Protein AF-A0A938V5Y5-F1 (afdb_monomer)

Sequence (99 aa):
MNEEKVATLFARLTELNRELAAKELEAMSVKSQLQNLIPGNTAVAGVQHLVRPHTSVSYKEIFNTVNEKFVPKTKADAVAKIVAKNTKVTESHTIKAAD

pLDDT: mean 77.06, std 9.63, range [55.59, 92.81]

Foldseek 3Di:
DVVVVVVVVVVVVVVVVVVVVVVVVVVVVVLVVCPVVADEQDDDPQKGKHKDKDWPCVLVVVCVVCCVPPNDPVCNVVVVVVSVVVTDIDIDIDMDGHD

Solvent-accessible surface area (backbone atoms only — not comparable to full-atom values): 5779 Å² total; per-residue (Å²): 127,65,66,65,54,50,51,53,49,51,53,51,50,52,49,51,53,50,54,49,53,51,49,52,53,50,51,53,50,53,51,52,51,49,59,71,71,41,58,74,70,39,73,58,97,60,36,26,27,44,62,46,80,41,68,57,54,75,62,59,59,53,41,55,64,45,46,80,73,72,53,59,82,93,47,49,69,62,51,52,52,53,48,60,74,68,50,54,75,47,76,48,79,46,78,44,75,50,130

Nearest PDB structures (foldseek):
  8dk3-assembly1_A  TM=3.395E-01  e=2.226E+00  Pseudomonas aeruginosa PA14
  8dk3-assembly1_B  TM=3.401E-01  e=9.156E+00  Pseudomonas aeruginosa PA14
  8jtu-assembly1_B  TM=3.844E-01  e=8.003E+00  Methanosarcina mazei

Secondary structure (DSSP, 8-state):
--HHHHHHHHHHHHHHHHHHHHHHHHHHHHHHHHHHHS-TTEEETTEEEEEEEEE-THHHHHHHHHHHHH--GGGHHHHHHHHHHHPPEEEEEEEEE--

Structure (mmCIF, N/CA/C/O backbone):
data_AF-A0A938V5Y5-F1
#
_entry.id   AF-A0A938V5Y5-F1
#
loop_
_atom_site.group_PDB
_atom_site.id
_atom_site.type_symbol
_atom_site.label_atom_id
_atom_site.label_alt_id
_atom_site.label_comp_id
_atom_site.label_asym_id
_atom_site.label_entity_id
_atom_site.label_seq_id
_atom_site.pdbx_PDB_ins_code
_atom_site.Cartn_x
_atom_site.Cartn_y
_atom_site.Cartn_z
_atom_site.occupancy
_atom_site.B_iso_or_equiv
_atom_site.auth_seq_id
_atom_site.auth_comp_id
_atom_site.auth_asym_id
_atom_site.auth_atom_id
_atom_site.pdbx_PDB_model_num
ATOM 1 N N . MET A 1 1 ? 41.749 6.684 -26.537 1.00 55.59 1 MET A N 1
ATOM 2 C CA . MET A 1 1 ? 40.874 5.533 -26.872 1.00 55.59 1 MET A CA 1
ATOM 3 C C . MET A 1 1 ? 40.050 5.000 -25.689 1.00 55.59 1 MET A C 1
ATOM 5 O O . MET A 1 1 ? 39.080 4.293 -25.934 1.00 55.59 1 MET A O 1
ATOM 9 N N . ASN A 1 2 ? 40.396 5.307 -24.427 1.00 73.06 2 ASN A N 1
ATOM 10 C CA . ASN A 1 2 ? 39.625 4.848 -23.257 1.00 73.06 2 ASN A CA 1
ATOM 11 C C . ASN A 1 2 ? 38.493 5.818 -22.863 1.00 73.06 2 ASN A C 1
ATOM 13 O O . ASN A 1 2 ? 37.413 5.378 -22.495 1.00 73.06 2 ASN A O 1
ATOM 17 N N . GLU A 1 3 ? 38.706 7.127 -23.008 1.00 74.44 3 GLU A N 1
ATOM 18 C CA . GLU A 1 3 ? 37.747 8.156 -22.576 1.00 74.44 3 GLU A CA 1
ATOM 19 C C . GLU A 1 3 ? 36.466 8.196 -23.424 1.00 74.44 3 GLU A C 1
ATOM 21 O O . GLU A 1 3 ? 35.377 8.262 -22.867 1.00 74.44 3 GLU A O 1
ATOM 26 N N . GLU A 1 4 ? 36.556 8.042 -24.750 1.00 77.06 4 GLU A N 1
ATOM 27 C CA . GLU A 1 4 ? 35.369 7.950 -25.623 1.00 77.06 4 GLU A CA 1
ATOM 28 C C . GLU A 1 4 ? 34.516 6.711 -25.330 1.00 77.06 4 GLU A C 1
ATOM 30 O O . GLU A 1 4 ? 33.286 6.779 -25.348 1.00 77.06 4 GLU A O 1
ATOM 35 N N . LYS A 1 5 ? 35.148 5.574 -25.008 1.00 80.25 5 LYS A N 1
ATOM 36 C CA . LYS A 1 5 ? 34.429 4.354 -24.615 1.00 80.25 5 LYS A CA 1
ATOM 37 C C . LYS A 1 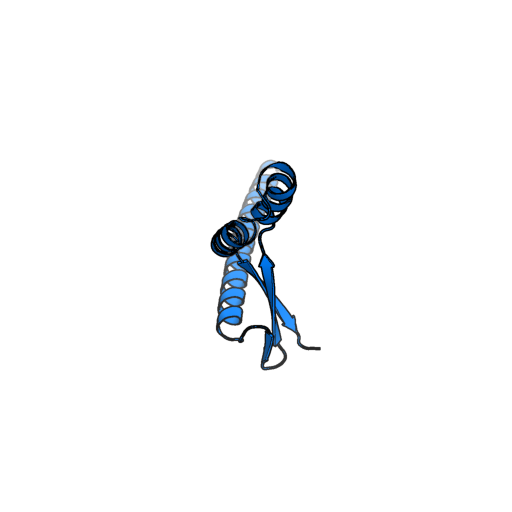5 ? 33.720 4.547 -23.278 1.00 80.25 5 LYS A C 1
ATOM 39 O O . LYS A 1 5 ? 32.572 4.140 -23.138 1.00 80.25 5 LYS A O 1
ATOM 44 N N . VAL A 1 6 ? 34.377 5.209 -22.326 1.00 81.88 6 VAL A N 1
ATOM 45 C CA . VAL A 1 6 ? 33.794 5.553 -21.024 1.00 81.88 6 VAL A CA 1
ATOM 46 C C . VAL A 1 6 ? 32.622 6.528 -21.190 1.00 81.88 6 VAL A C 1
ATOM 48 O O . VAL A 1 6 ? 31.553 6.274 -20.645 1.00 81.88 6 VAL A O 1
ATOM 51 N N . ALA A 1 7 ? 32.761 7.575 -22.007 1.00 83.44 7 ALA A N 1
ATOM 52 C CA . ALA A 1 7 ? 31.680 8.518 -22.302 1.00 83.44 7 ALA A CA 1
ATOM 53 C C . ALA A 1 7 ? 30.477 7.837 -22.980 1.00 83.44 7 ALA A C 1
ATOM 55 O O . ALA A 1 7 ? 29.330 8.075 -22.602 1.00 83.44 7 ALA A O 1
ATOM 56 N N . THR A 1 8 ? 30.736 6.925 -23.921 1.00 86.44 8 THR A N 1
ATOM 57 C CA . THR A 1 8 ? 29.689 6.138 -24.592 1.00 86.44 8 THR A CA 1
ATOM 58 C C . THR A 1 8 ? 28.963 5.211 -23.609 1.00 86.44 8 THR A C 1
ATOM 60 O O . THR A 1 8 ? 27.737 5.108 -23.642 1.00 86.44 8 THR A O 1
ATOM 63 N N . LEU A 1 9 ? 29.695 4.569 -22.689 1.00 87.50 9 LEU A N 1
ATOM 64 C CA . LEU A 1 9 ? 29.111 3.731 -21.638 1.00 87.50 9 LEU A CA 1
ATOM 65 C C . LEU A 1 9 ? 28.274 4.549 -20.646 1.00 87.50 9 LEU A C 1
ATOM 67 O O . LEU A 1 9 ? 27.176 4.120 -20.302 1.00 87.50 9 LEU A O 1
ATOM 71 N N . PHE A 1 10 ? 28.731 5.735 -20.233 1.00 88.81 10 PHE A N 1
ATOM 72 C CA . PHE A 1 10 ? 27.956 6.629 -19.364 1.00 88.81 10 PHE A CA 1
ATOM 73 C C . PHE A 1 10 ? 26.678 7.136 -20.037 1.00 88.81 10 PHE A C 1
ATOM 75 O O . PHE A 1 10 ? 25.622 7.162 -19.401 1.00 88.81 10 PHE A O 1
ATOM 82 N N . ALA A 1 11 ? 26.741 7.482 -21.325 1.00 89.38 11 ALA A N 1
ATOM 83 C CA . ALA A 1 11 ? 25.561 7.856 -22.098 1.00 89.38 11 ALA A CA 1
ATOM 84 C C . ALA A 1 11 ? 24.558 6.694 -22.166 1.00 89.38 11 ALA A C 1
ATOM 86 O O . ALA A 1 11 ? 23.370 6.884 -21.906 1.00 89.38 11 ALA A O 1
ATOM 87 N N . ARG A 1 12 ? 25.037 5.466 -22.417 1.00 91.88 12 ARG A N 1
ATOM 88 C CA . ARG A 1 12 ? 24.178 4.274 -22.436 1.00 91.88 12 ARG A CA 1
ATOM 89 C C . ARG A 1 12 ? 23.582 3.954 -21.065 1.00 91.88 12 ARG A C 1
ATOM 91 O O . ARG A 1 12 ? 22.416 3.581 -20.998 1.00 91.88 12 ARG A O 1
ATOM 98 N N . LEU A 1 13 ? 24.349 4.114 -19.987 1.00 90.06 13 LEU A N 1
ATOM 99 C CA . LEU A 1 13 ? 23.872 3.917 -18.616 1.00 90.06 13 LEU A CA 1
ATOM 100 C C . LEU A 1 13 ? 22.780 4.933 -18.255 1.00 90.06 13 LEU A C 1
ATOM 102 O O . LEU A 1 13 ? 21.774 4.579 -17.651 1.00 90.06 13 LEU A O 1
ATOM 106 N N . THR A 1 14 ? 22.965 6.189 -18.660 1.00 91.06 14 THR A N 1
ATOM 107 C CA . THR A 1 14 ? 21.980 7.256 -18.447 1.00 91.06 14 THR A CA 1
ATOM 108 C C . THR A 1 14 ? 20.676 6.955 -19.179 1.00 91.06 14 THR A C 1
ATOM 110 O O . THR A 1 14 ? 19.603 7.0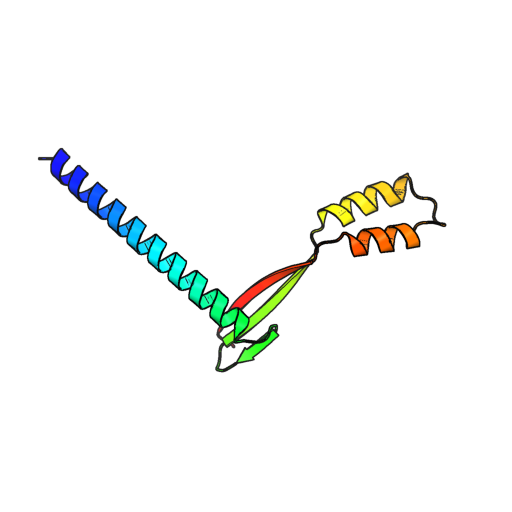90 -18.593 1.00 91.06 14 THR A O 1
ATOM 113 N N . GLU A 1 15 ? 20.764 6.488 -20.424 1.00 92.62 15 GLU A N 1
ATOM 114 C CA . GLU A 1 15 ? 19.585 6.106 -21.201 1.00 92.62 15 GLU A CA 1
ATOM 115 C C . GLU A 1 15 ? 18.858 4.906 -20.581 1.00 92.62 15 GLU A C 1
ATOM 117 O O . GLU A 1 15 ? 17.649 4.959 -20.383 1.00 92.62 15 GLU A O 1
ATOM 122 N N . LEU A 1 16 ? 19.592 3.869 -20.166 1.00 92.31 16 LEU A N 1
ATOM 123 C CA . LEU A 1 16 ? 19.008 2.711 -19.479 1.00 92.31 16 LEU A CA 1
ATOM 124 C C . LEU A 1 16 ? 18.317 3.102 -18.167 1.00 92.31 16 LEU A C 1
ATOM 126 O O . LEU A 1 16 ? 17.232 2.607 -17.877 1.00 92.31 16 LEU A O 1
ATOM 130 N N . ASN A 1 17 ? 18.900 4.019 -17.392 1.00 92.81 17 ASN A N 1
ATOM 131 C CA . ASN A 1 17 ? 18.266 4.531 -16.176 1.00 92.81 17 ASN A CA 1
ATOM 132 C C . ASN A 1 17 ? 16.977 5.305 -16.485 1.00 92.81 17 ASN A C 1
ATOM 134 O O . ASN A 1 17 ? 16.010 5.221 -15.729 1.00 92.81 17 ASN A O 1
ATOM 138 N N . ARG A 1 18 ? 16.939 6.041 -17.601 1.00 92.50 18 ARG A N 1
ATOM 139 C CA . ARG A 1 18 ? 15.741 6.756 -18.048 1.00 92.50 18 ARG A CA 1
ATOM 140 C C . ARG A 1 18 ? 14.639 5.795 -18.492 1.00 92.50 18 ARG A C 1
ATOM 142 O O . ARG A 1 18 ? 13.487 5.982 -18.107 1.00 92.50 18 ARG A O 1
ATOM 149 N N . GLU A 1 19 ? 14.990 4.770 -19.266 1.00 91.19 19 GLU A N 1
ATOM 150 C CA . GLU A 1 19 ? 14.069 3.706 -19.681 1.00 91.19 19 GLU A CA 1
ATOM 151 C C . GLU A 1 19 ? 13.518 2.945 -18.467 1.00 91.19 19 GLU A C 1
ATOM 153 O O . GLU A 1 19 ? 12.309 2.726 -18.376 1.00 91.1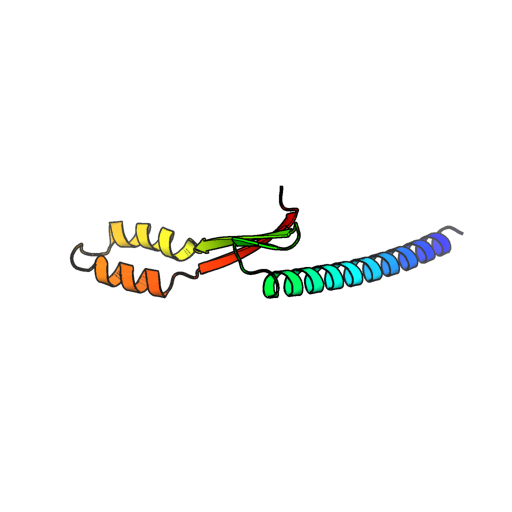9 19 GLU A O 1
ATOM 158 N N . LEU A 1 20 ? 14.382 2.599 -17.505 1.00 91.19 20 LEU A N 1
ATOM 159 C CA . LEU A 1 20 ? 13.987 1.924 -16.270 1.00 91.19 20 LEU A CA 1
ATOM 160 C C . LEU A 1 20 ? 12.993 2.773 -15.473 1.00 91.19 20 LEU A C 1
ATOM 162 O O . LEU A 1 20 ? 11.917 2.287 -15.135 1.00 91.19 20 LEU A O 1
ATOM 166 N N . ALA A 1 21 ? 13.296 4.054 -15.256 1.00 87.75 21 ALA A N 1
ATOM 167 C CA . ALA A 1 21 ? 12.402 4.965 -14.546 1.00 87.75 21 ALA A CA 1
ATOM 168 C C . ALA A 1 21 ? 11.041 5.117 -15.251 1.00 87.75 21 ALA A C 1
ATOM 170 O O . ALA A 1 21 ? 9.996 5.152 -14.599 1.00 87.75 21 ALA A O 1
ATOM 171 N N . ALA A 1 22 ? 11.029 5.168 -16.588 1.00 89.50 22 ALA A N 1
ATOM 172 C CA . ALA A 1 22 ? 9.791 5.223 -17.362 1.00 89.50 22 ALA A CA 1
ATOM 173 C C . ALA A 1 22 ? 8.958 3.939 -17.202 1.00 89.50 22 ALA A C 1
ATOM 175 O O . ALA A 1 22 ? 7.739 4.009 -17.033 1.00 89.50 22 ALA A O 1
ATOM 176 N N . LYS A 1 23 ? 9.608 2.770 -17.201 1.00 89.69 23 LYS A N 1
ATOM 177 C CA . LYS A 1 23 ? 8.944 1.474 -17.008 1.00 89.69 23 LYS A CA 1
ATOM 178 C C . LYS A 1 23 ? 8.438 1.272 -15.585 1.00 89.69 23 LYS A C 1
ATOM 180 O O . LYS A 1 23 ? 7.342 0.747 -15.403 1.00 89.69 23 LYS A O 1
ATOM 185 N N . GLU A 1 24 ? 9.181 1.723 -14.582 1.00 88.25 24 GLU A N 1
ATOM 186 C CA . GLU A 1 24 ? 8.731 1.719 -13.188 1.00 88.25 24 GLU A CA 1
ATOM 187 C C . GLU A 1 24 ? 7.498 2.609 -12.998 1.00 88.25 24 GLU A C 1
ATOM 189 O O . GLU A 1 24 ? 6.537 2.205 -12.339 1.00 88.25 24 GLU A O 1
ATOM 194 N N . LEU A 1 25 ? 7.477 3.788 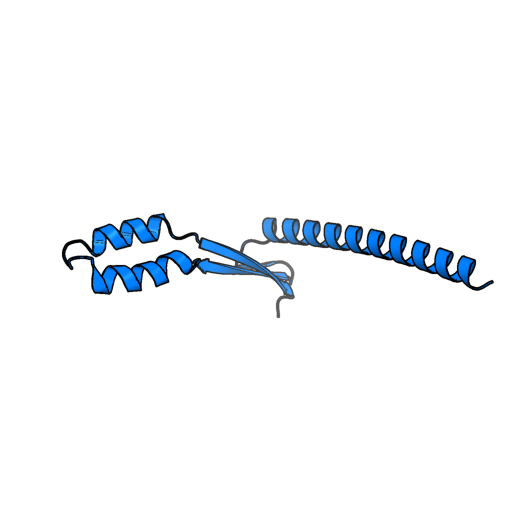-13.629 1.00 88.38 25 LEU A N 1
ATOM 195 C CA . LEU A 1 25 ? 6.318 4.679 -13.612 1.00 88.38 25 LEU A CA 1
ATOM 196 C C . LEU A 1 25 ? 5.091 4.036 -14.280 1.00 88.38 25 LEU A C 1
ATOM 198 O O . LEU A 1 25 ? 3.987 4.100 -13.735 1.00 88.38 25 LEU A O 1
ATOM 202 N N . GLU A 1 26 ? 5.283 3.382 -15.428 1.00 84.56 26 GLU A N 1
ATOM 203 C CA . GLU A 1 26 ? 4.234 2.635 -16.133 1.00 84.56 26 GLU A CA 1
ATOM 204 C C . GLU A 1 26 ? 3.680 1.498 -15.254 1.00 84.56 26 GLU A C 1
ATOM 206 O O . GLU A 1 26 ? 2.466 1.385 -15.072 1.00 84.56 26 GLU A O 1
ATOM 211 N N . ALA A 1 27 ? 4.553 0.717 -14.611 1.00 83.25 27 ALA A N 1
ATOM 212 C CA . ALA A 1 27 ? 4.159 -0.363 -13.708 1.00 83.25 27 ALA A CA 1
ATOM 213 C C . ALA A 1 27 ? 3.389 0.145 -12.475 1.00 83.25 27 ALA A C 1
ATOM 215 O O . ALA A 1 27 ? 2.396 -0.466 -12.070 1.00 83.25 27 ALA A O 1
ATOM 216 N N . MET A 1 28 ? 3.797 1.278 -11.890 1.00 81.25 28 MET A N 1
ATOM 217 C CA . MET A 1 28 ? 3.054 1.91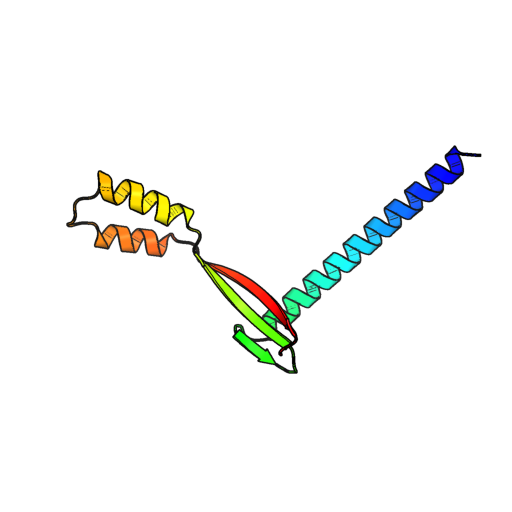7 -10.797 1.00 81.25 28 MET A CA 1
ATOM 218 C C . MET A 1 28 ? 1.665 2.382 -11.244 1.00 81.25 28 MET A C 1
ATOM 220 O O . MET A 1 28 ? 0.696 2.216 -10.498 1.00 81.25 28 MET A O 1
ATOM 224 N N . SER A 1 29 ? 1.552 2.926 -12.459 1.00 86.50 29 SER A N 1
ATOM 225 C CA . SER A 1 29 ? 0.270 3.341 -13.034 1.00 86.50 29 SER A CA 1
ATOM 226 C C . SER A 1 29 ? -0.677 2.151 -13.210 1.00 86.50 29 SER A C 1
ATOM 228 O O . SER A 1 29 ? -1.802 2.180 -12.709 1.00 86.50 29 SER A O 1
ATOM 230 N N . VAL A 1 30 ? -0.196 1.059 -13.815 1.00 83.62 30 VAL A N 1
ATOM 231 C CA . VAL A 1 30 ? -0.973 -0.177 -13.999 1.00 83.62 30 VAL A CA 1
ATOM 232 C C . VAL A 1 30 ? -1.384 -0.776 -12.654 1.00 83.62 30 VAL A C 1
ATOM 234 O O . VAL A 1 30 ? -2.537 -1.165 -12.476 1.00 83.62 30 VAL A O 1
ATOM 237 N N . LYS A 1 31 ? -0.481 -0.799 -11.665 1.00 80.62 31 LYS A N 1
ATOM 238 C CA . LYS A 1 31 ? -0.801 -1.262 -10.308 1.00 80.62 31 LYS A CA 1
ATOM 239 C C . LYS A 1 31 ? -1.940 -0.448 -9.687 1.00 80.62 31 LYS A C 1
ATOM 241 O O . LYS A 1 31 ? -2.861 -1.042 -9.137 1.00 80.62 31 LYS A O 1
ATOM 246 N N . SER A 1 32 ? -1.901 0.880 -9.798 1.00 82.06 32 SER A N 1
ATOM 247 C CA . SER A 1 32 ? -2.961 1.767 -9.295 1.00 82.06 32 SER A CA 1
ATOM 248 C C . SER A 1 32 ? -4.299 1.527 -10.007 1.00 82.06 32 SER A C 1
ATOM 250 O O . SER A 1 32 ? -5.341 1.400 -9.366 1.00 82.06 32 SER A O 1
ATOM 252 N N . GLN A 1 33 ? -4.280 1.366 -11.333 1.00 82.94 33 GLN A N 1
ATOM 253 C CA . GLN A 1 33 ? -5.480 1.030 -12.106 1.00 82.94 33 GLN A CA 1
ATOM 254 C C . GLN A 1 33 ? -6.087 -0.310 -11.673 1.00 82.94 33 GLN A C 1
ATOM 256 O O . GLN A 1 33 ? -7.295 -0.392 -11.458 1.00 82.94 33 GLN A O 1
ATOM 261 N N . LEU A 1 34 ? -5.262 -1.343 -11.482 1.00 79.81 34 LEU A N 1
ATOM 262 C CA . LEU A 1 34 ? -5.722 -2.651 -11.014 1.00 79.81 34 LEU A CA 1
ATOM 263 C C . LEU A 1 34 ? -6.287 -2.597 -9.587 1.00 79.81 34 LEU A C 1
ATOM 265 O O . LEU A 1 34 ? -7.286 -3.256 -9.312 1.00 79.81 34 LEU A O 1
ATOM 269 N N . GLN A 1 35 ? -5.700 -1.791 -8.695 1.00 81.12 35 GLN A N 1
ATOM 270 C CA . GLN A 1 35 ? -6.227 -1.576 -7.340 1.00 81.12 35 GLN A CA 1
ATOM 271 C C . GLN A 1 35 ? -7.619 -0.931 -7.348 1.00 81.12 35 GLN A C 1
ATOM 273 O O . GLN A 1 35 ? -8.434 -1.256 -6.490 1.00 81.12 35 GLN A O 1
ATOM 278 N N . ASN A 1 36 ? -7.896 -0.050 -8.314 1.00 81.06 36 ASN A N 1
ATOM 279 C CA . ASN A 1 36 ? -9.206 0.587 -8.469 1.00 81.06 36 ASN A CA 1
ATOM 280 C C . ASN A 1 36 ? -10.244 -0.334 -9.129 1.00 81.06 36 ASN A C 1
ATOM 282 O O . ASN A 1 36 ? -11.430 -0.237 -8.825 1.00 81.06 36 ASN A O 1
ATOM 286 N N . LEU A 1 37 ? -9.812 -1.204 -10.048 1.00 81.38 37 LEU A N 1
ATOM 287 C CA . LEU A 1 37 ? -10.699 -2.105 -10.791 1.00 81.38 37 LEU A CA 1
ATOM 288 C C . LEU A 1 37 ? -11.077 -3.361 -10.001 1.00 81.38 37 LEU A C 1
ATOM 290 O O . LEU A 1 37 ? -12.201 -3.843 -10.130 1.00 81.38 37 LEU A O 1
ATOM 294 N N . ILE A 1 38 ? -10.149 -3.909 -9.214 1.00 77.81 38 ILE A N 1
ATOM 295 C CA . ILE A 1 38 ? -10.375 -5.128 -8.435 1.00 77.81 38 ILE A CA 1
ATOM 296 C C . ILE A 1 38 ? -10.761 -4.716 -7.013 1.00 77.81 38 ILE A C 1
ATOM 298 O O . ILE A 1 38 ? -9.924 -4.146 -6.310 1.00 77.81 38 ILE A O 1
ATOM 302 N N . PRO A 1 39 ? -11.984 -5.014 -6.542 1.00 78.62 39 PRO A N 1
ATOM 303 C CA . PRO A 1 39 ? -12.373 -4.720 -5.170 1.00 78.62 39 PRO A CA 1
ATOM 304 C C . PRO A 1 39 ? -11.397 -5.349 -4.171 1.00 78.62 39 PRO A C 1
ATOM 306 O O . PRO A 1 39 ? -10.906 -6.466 -4.365 1.00 78.62 39 PRO A O 1
ATOM 309 N N . GLY A 1 40 ? -11.108 -4.641 -3.083 1.00 79.62 40 GLY A N 1
ATOM 310 C CA . GLY A 1 40 ? -10.231 -5.165 -2.043 1.00 79.62 40 GLY A CA 1
ATOM 311 C C . GLY A 1 40 ? -10.727 -6.503 -1.490 1.00 79.62 40 GLY A C 1
ATOM 312 O O . GLY A 1 40 ? -11.924 -6.704 -1.300 1.00 79.62 40 GLY A O 1
ATOM 313 N N . ASN A 1 41 ? -9.795 -7.416 -1.226 1.00 77.38 41 ASN A N 1
ATOM 314 C CA . ASN A 1 41 ? -10.041 -8.768 -0.717 1.00 77.38 41 ASN A CA 1
ATOM 315 C C . ASN A 1 41 ? -10.905 -9.650 -1.636 1.00 77.38 41 ASN A C 1
ATOM 317 O O . ASN A 1 41 ? -11.537 -10.597 -1.168 1.00 77.38 41 ASN A O 1
ATOM 321 N N . THR A 1 42 ? -10.899 -9.380 -2.946 1.00 74.88 42 THR A N 1
ATOM 322 C CA . THR A 1 42 ? -11.556 -10.222 -3.957 1.00 74.88 42 THR A CA 1
ATOM 323 C C . THR A 1 42 ? -10.570 -10.749 -4.997 1.00 74.88 42 THR A C 1
ATOM 325 O O . THR A 1 42 ? -9.471 -10.213 -5.176 1.00 74.88 42 THR A O 1
ATOM 328 N N . ALA A 1 43 ? -10.957 -11.844 -5.657 1.00 78.12 43 ALA A N 1
ATOM 329 C CA . ALA A 1 43 ? -10.247 -12.404 -6.798 1.00 78.12 43 ALA A CA 1
ATOM 330 C C . ALA A 1 43 ? -11.101 -12.236 -8.058 1.00 78.12 43 ALA A C 1
ATOM 332 O O . ALA A 1 43 ? -12.268 -12.627 -8.075 1.00 78.12 43 ALA A O 1
ATOM 333 N N . VAL A 1 44 ? -10.524 -11.658 -9.109 1.00 78.50 44 VAL A N 1
ATOM 334 C CA . VAL A 1 44 ? -11.186 -11.448 -10.400 1.00 78.50 44 VAL A CA 1
ATOM 335 C C . VAL A 1 44 ? -10.252 -11.949 -11.493 1.00 78.50 44 VAL A C 1
ATOM 337 O O . VAL A 1 44 ? -9.086 -11.570 -11.527 1.00 78.50 44 VAL A O 1
ATOM 340 N N . ALA A 1 45 ? -10.758 -12.819 -12.372 1.00 80.06 45 ALA A N 1
ATOM 341 C CA . ALA A 1 45 ? -10.027 -13.330 -13.536 1.00 80.06 45 ALA A CA 1
ATOM 342 C C . ALA A 1 45 ? -8.609 -13.874 -13.224 1.00 80.06 45 ALA A C 1
ATOM 344 O O . ALA A 1 45 ? -7.670 -13.641 -13.979 1.00 80.06 45 ALA A O 1
ATOM 345 N N . GLY A 1 46 ? -8.440 -14.582 -12.099 1.00 80.62 46 GLY A N 1
ATOM 346 C CA . GLY A 1 46 ? -7.147 -15.159 -11.700 1.00 80.62 46 GLY A CA 1
ATOM 347 C C . GLY A 1 46 ? -6.178 -14.178 -11.026 1.00 80.62 46 GLY A C 1
ATOM 348 O O . GLY A 1 46 ? -5.026 -14.528 -10.788 1.00 80.62 46 GLY A O 1
ATOM 349 N N . VAL A 1 47 ? -6.624 -12.964 -10.687 1.00 79.06 47 VAL A N 1
ATOM 350 C CA . VAL A 1 47 ? -5.847 -11.958 -9.949 1.00 79.06 47 VAL A CA 1
ATOM 351 C C . VAL A 1 47 ? -6.512 -11.683 -8.603 1.00 79.06 47 VAL A C 1
ATOM 353 O O . VAL A 1 47 ? -7.705 -11.396 -8.550 1.00 79.06 47 VAL A O 1
ATOM 356 N N . GLN A 1 48 ? -5.747 -11.744 -7.512 1.00 82.50 48 GLN A N 1
ATOM 357 C CA . GLN A 1 48 ? -6.214 -11.472 -6.153 1.00 82.50 48 GLN A CA 1
ATOM 358 C C . GLN A 1 48 ? -5.687 -10.122 -5.653 1.00 82.50 48 GLN A C 1
ATOM 360 O O . GLN A 1 48 ? -4.475 -9.891 -5.627 1.00 82.50 48 GLN A O 1
ATOM 365 N N . HIS A 1 49 ? -6.596 -9.252 -5.203 1.00 84.31 49 HIS A N 1
ATOM 366 C CA . HIS A 1 49 ? -6.261 -7.998 -4.529 1.00 84.31 49 HIS A CA 1
ATOM 367 C C . HIS A 1 49 ? -6.405 -8.175 -3.016 1.00 84.31 49 HIS A C 1
ATOM 369 O O . HIS A 1 49 ? -7.508 -8.309 -2.497 1.00 84.31 49 HIS A O 1
ATOM 375 N N . LEU A 1 50 ? -5.289 -8.174 -2.294 1.00 82.56 50 LEU A N 1
ATOM 376 C CA . LEU A 1 50 ? -5.250 -8.257 -0.837 1.00 82.56 50 LEU A CA 1
ATOM 377 C C 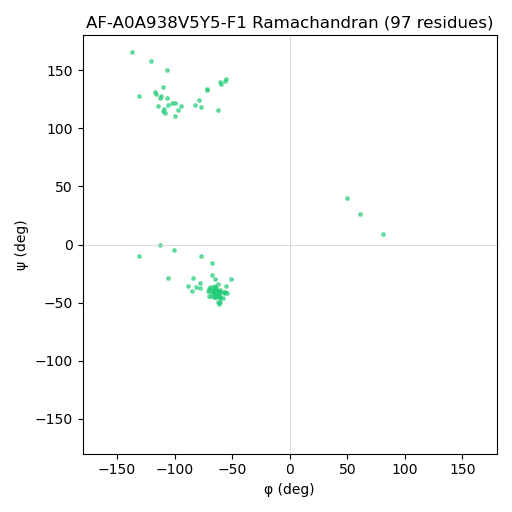. LEU A 1 50 ? -5.056 -6.864 -0.246 1.00 82.56 50 LEU A C 1
ATOM 379 O O . LEU A 1 50 ? -4.047 -6.209 -0.520 1.00 82.56 50 LEU A O 1
ATOM 383 N N . VAL A 1 51 ? -5.996 -6.448 0.599 1.00 81.94 51 VAL A N 1
ATOM 384 C CA . VAL A 1 51 ? -5.937 -5.177 1.323 1.00 81.94 51 VAL A CA 1
ATOM 385 C C . VAL A 1 51 ? -5.715 -5.473 2.795 1.00 81.94 51 VAL A C 1
ATOM 387 O O . VAL A 1 51 ? -6.553 -6.085 3.458 1.00 81.94 51 VAL A O 1
ATOM 390 N N . ARG A 1 52 ? -4.557 -5.059 3.310 1.00 81.38 52 ARG A N 1
ATOM 391 C CA . ARG A 1 52 ? -4.203 -5.200 4.723 1.00 81.38 52 ARG A CA 1
ATOM 392 C C . ARG A 1 52 ? -4.237 -3.833 5.399 1.00 81.38 52 ARG A C 1
ATOM 394 O O . ARG A 1 52 ? -3.395 -2.992 5.080 1.00 81.38 52 ARG A O 1
ATOM 401 N N . PRO A 1 53 ? -5.173 -3.594 6.329 1.00 78.69 53 PRO A N 1
ATOM 402 C CA . PRO A 1 53 ? -5.171 -2.371 7.108 1.00 78.69 53 PRO A CA 1
ATOM 403 C C . PRO A 1 53 ? -4.020 -2.398 8.120 1.00 78.69 53 PRO A C 1
ATOM 405 O O . PRO A 1 53 ? -3.815 -3.369 8.849 1.00 78.69 53 PRO A O 1
ATOM 408 N N . HIS A 1 54 ? -3.285 -1.299 8.179 1.00 75.75 54 HIS A N 1
ATOM 409 C CA . HIS A 1 54 ? -2.260 -1.003 9.160 1.00 75.75 54 HIS A CA 1
ATOM 410 C C . HIS A 1 54 ? -2.723 0.184 9.997 1.00 75.75 54 HIS A C 1
ATOM 412 O O . HIS A 1 54 ? -2.924 1.292 9.509 1.00 75.75 54 HIS A O 1
ATOM 418 N N . THR A 1 55 ? -2.875 -0.0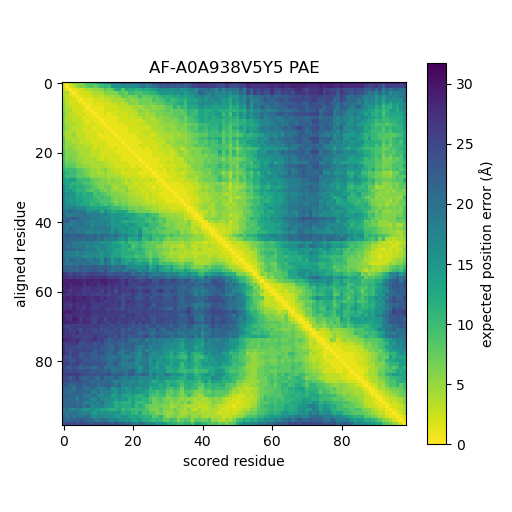26 11.295 1.00 69.25 55 THR A N 1
ATOM 419 C CA . THR A 1 55 ? -3.031 1.082 12.238 1.00 69.25 55 THR A CA 1
ATOM 420 C C . THR A 1 55 ? -1.650 1.621 12.571 1.00 69.25 55 THR A C 1
ATOM 422 O O . THR A 1 55 ? -0.825 0.873 13.099 1.00 69.25 55 THR A O 1
ATOM 425 N N . SER A 1 56 ? -1.382 2.900 12.297 1.00 64.88 56 SER A N 1
ATOM 426 C CA . SER A 1 56 ? -0.123 3.517 12.720 1.00 64.88 56 SER A CA 1
ATOM 427 C C . SER A 1 56 ? -0.041 3.493 14.251 1.00 64.88 56 SER A C 1
ATOM 429 O O . SER A 1 56 ? -0.861 4.115 14.929 1.00 64.88 56 SER A O 1
ATOM 431 N N . VAL A 1 57 ? 0.931 2.759 14.795 1.00 58.19 57 VAL A N 1
ATOM 432 C CA . VAL A 1 57 ? 1.026 2.447 16.232 1.00 58.19 57 VAL A CA 1
ATOM 433 C C . VAL A 1 57 ? 1.548 3.632 17.064 1.00 58.19 57 VAL A C 1
ATOM 435 O O . VAL A 1 57 ? 1.407 3.630 18.286 1.00 58.19 57 VAL A O 1
ATOM 438 N N . SER A 1 58 ? 2.038 4.702 16.422 1.00 60.03 58 SER A N 1
ATOM 439 C CA . SER A 1 58 ? 2.704 5.821 17.108 1.00 60.03 58 SER A CA 1
ATOM 440 C C . SER A 1 58 ? 1.860 6.465 18.212 1.00 60.03 58 SER A C 1
ATOM 442 O O . SER A 1 58 ? 2.396 6.808 19.258 1.00 60.03 58 SER A O 1
ATOM 444 N N . TYR A 1 59 ? 0.537 6.568 18.049 1.00 57.22 59 TYR A N 1
ATOM 445 C CA . TYR A 1 59 ? -0.337 7.105 19.099 1.00 57.22 59 TYR A CA 1
ATOM 446 C C . TYR A 1 59 ? -0.761 6.068 20.145 1.00 57.22 59 TYR A C 1
ATOM 448 O O . TYR A 1 59 ? -1.003 6.440 21.287 1.00 57.22 59 TYR A O 1
ATOM 456 N N . LYS A 1 60 ? -0.848 4.779 19.792 1.00 60.00 60 LYS A N 1
ATOM 457 C CA . LYS A 1 60 ? -1.331 3.713 20.688 1.00 60.00 60 LYS A CA 1
ATOM 458 C C . LYS A 1 60 ? -0.265 3.289 21.708 1.00 60.00 60 LYS A C 1
ATOM 460 O O . LYS A 1 60 ? -0.591 3.063 22.869 1.00 60.00 60 LYS A O 1
ATOM 465 N N . GLU A 1 61 ? 1.002 3.249 21.300 1.00 60.56 61 GLU A N 1
ATOM 466 C CA . GLU A 1 61 ? 2.147 2.998 22.192 1.00 60.56 61 GLU A CA 1
ATOM 467 C C . GLU A 1 61 ? 2.407 4.170 23.151 1.00 60.56 61 GLU A C 1
ATOM 469 O O . GLU A 1 61 ? 2.560 3.964 24.359 1.00 60.56 61 GLU A O 1
ATOM 474 N N . ILE A 1 62 ? 2.362 5.413 22.647 1.00 61.91 62 ILE A N 1
ATOM 475 C CA . ILE A 1 62 ? 2.436 6.619 23.490 1.00 61.91 62 ILE A CA 1
ATOM 476 C C . ILE A 1 62 ? 1.241 6.661 24.453 1.00 61.91 62 ILE A C 1
ATOM 478 O O . ILE A 1 62 ? 1.404 6.969 25.633 1.00 61.91 62 ILE A O 1
ATOM 482 N N . PHE A 1 63 ? 0.048 6.290 23.981 1.00 60.56 63 PHE A N 1
ATOM 483 C CA . PHE A 1 63 ? -1.159 6.225 24.797 1.00 60.56 63 PHE A CA 1
ATOM 484 C C . PHE A 1 63 ? -1.037 5.228 25.947 1.00 60.56 63 PHE A C 1
ATOM 486 O O . PHE A 1 63 ? -1.258 5.644 27.075 1.00 60.56 63 PHE A O 1
ATOM 493 N N . ASN A 1 64 ? -0.634 3.973 25.724 1.00 63.44 64 ASN A N 1
ATOM 494 C CA . ASN A 1 64 ? -0.456 3.013 26.826 1.00 63.44 64 ASN A CA 1
ATOM 495 C C . ASN A 1 64 ? 0.518 3.551 27.891 1.00 63.44 64 ASN A C 1
ATOM 497 O O . ASN A 1 64 ? 0.233 3.490 29.084 1.00 63.44 64 ASN A O 1
ATOM 501 N N . THR A 1 65 ? 1.602 4.194 27.450 1.00 59.81 65 THR A N 1
ATOM 502 C CA . THR A 1 65 ? 2.629 4.772 28.332 1.00 59.81 65 THR A CA 1
ATOM 503 C C . THR A 1 65 ? 2.114 5.952 29.175 1.00 59.81 65 THR A C 1
ATOM 505 O O . THR A 1 65 ? 2.509 6.112 30.331 1.00 59.81 65 THR A O 1
ATOM 508 N N . VAL A 1 66 ? 1.228 6.789 28.622 1.00 62.50 66 VAL A N 1
ATOM 509 C CA . VAL A 1 66 ? 0.643 7.953 29.319 1.00 62.50 66 VAL A CA 1
ATOM 510 C C . VAL A 1 66 ? -0.571 7.557 30.166 1.00 62.50 66 VAL A C 1
ATOM 512 O O . VAL A 1 66 ? -0.724 8.042 31.287 1.00 62.50 66 VAL A O 1
ATOM 515 N N . ASN A 1 67 ? -1.426 6.664 29.664 1.00 62.62 67 ASN A N 1
ATOM 516 C CA . ASN A 1 67 ? -2.672 6.259 30.315 1.00 62.62 67 ASN A CA 1
ATOM 517 C C . ASN A 1 67 ? -2.404 5.439 31.591 1.00 62.62 67 ASN A C 1
ATOM 519 O O . ASN A 1 67 ? -3.097 5.641 32.583 1.00 62.62 67 ASN A O 1
ATOM 523 N N . GLU A 1 68 ? -1.368 4.587 31.608 1.00 59.34 68 GLU A N 1
ATOM 524 C CA . GLU A 1 68 ? -0.961 3.834 32.810 1.00 59.34 68 GLU A CA 1
ATOM 525 C C . GLU A 1 68 ? -0.403 4.725 33.931 1.00 59.34 68 GLU A C 1
ATOM 527 O O . GLU A 1 68 ? -0.495 4.361 35.103 1.00 59.34 68 GLU A O 1
ATOM 532 N N . LYS A 1 69 ? 0.159 5.897 33.598 1.00 61.81 69 LYS A N 1
ATOM 533 C CA . LYS A 1 69 ? 0.845 6.768 34.569 1.00 61.81 69 LYS A CA 1
ATOM 534 C C . LYS A 1 69 ? 0.068 8.020 34.981 1.00 61.81 69 LYS A C 1
ATOM 536 O O . LYS A 1 69 ? 0.271 8.492 36.095 1.00 61.81 69 LYS A O 1
ATOM 541 N N . PHE A 1 70 ? -0.794 8.574 34.123 1.00 65.06 70 PHE A N 1
ATOM 542 C CA . PHE A 1 70 ? -1.334 9.932 34.316 1.00 65.06 70 PHE A CA 1
ATOM 543 C C . PHE A 1 70 ? -2.856 10.077 34.181 1.00 65.06 70 PHE A C 1
ATOM 545 O O . PHE A 1 70 ? -3.381 11.141 34.511 1.00 65.06 70 PHE A O 1
ATOM 552 N N . VAL A 1 71 ? -3.591 9.059 33.718 1.00 66.88 71 VAL A N 1
ATOM 553 C CA . VAL A 1 71 ? -5.039 9.189 33.477 1.00 66.88 71 VAL A CA 1
ATOM 554 C C . VAL A 1 71 ? -5.844 8.469 34.564 1.00 66.88 71 VAL A C 1
ATOM 556 O O . VAL A 1 71 ? -5.731 7.254 34.720 1.00 66.88 71 VAL A O 1
ATOM 559 N N . PRO A 1 72 ? -6.708 9.180 35.314 1.00 73.12 72 PRO A N 1
ATOM 560 C CA . PRO A 1 72 ? -7.628 8.551 36.254 1.00 73.12 72 PRO A CA 1
ATOM 561 C C . PRO A 1 72 ? -8.564 7.572 35.536 1.00 73.12 72 PRO A C 1
ATOM 563 O O . PRO A 1 72 ? -9.117 7.901 34.485 1.00 73.12 72 PRO A O 1
ATOM 566 N N . LYS A 1 73 ? -8.815 6.402 36.139 1.00 74.19 73 LYS A N 1
ATOM 567 C CA . LYS A 1 73 ? -9.671 5.338 35.569 1.00 74.19 73 LYS A CA 1
ATOM 568 C C . LYS A 1 73 ? -11.050 5.834 35.105 1.00 74.19 73 LYS A C 1
ATOM 570 O O . LYS A 1 73 ? -11.592 5.314 34.140 1.00 74.19 73 LYS A O 1
ATOM 575 N N . THR A 1 74 ? -11.585 6.882 35.734 1.00 75.69 74 THR A N 1
ATOM 576 C CA . THR A 1 74 ? -12.872 7.513 35.389 1.00 75.69 74 THR A CA 1
ATOM 577 C C . THR A 1 74 ? -12.889 8.234 34.036 1.00 75.69 74 THR A C 1
ATOM 579 O O . THR A 1 74 ? -13.965 8.533 33.529 1.00 75.69 74 THR A O 1
ATOM 582 N N . LYS A 1 75 ? -11.725 8.528 33.437 1.00 71.62 75 LYS A N 1
ATOM 583 C CA . LYS A 1 75 ? -11.607 9.215 32.138 1.00 71.62 75 LYS A CA 1
ATOM 584 C C . LYS A 1 75 ? -11.036 8.340 31.020 1.00 71.62 75 LYS A C 1
ATOM 586 O O . LYS A 1 75 ? -10.945 8.815 29.888 1.00 71.62 75 LYS A O 1
ATOM 591 N N . ALA A 1 76 ? -10.697 7.081 31.302 1.00 71.94 76 ALA A N 1
ATOM 592 C CA . ALA A 1 76 ? -10.064 6.173 30.344 1.00 71.94 76 ALA A CA 1
ATOM 593 C C . ALA A 1 76 ? -10.868 6.031 29.034 1.00 71.94 76 ALA A C 1
ATOM 595 O O . ALA A 1 76 ? -10.292 6.123 27.950 1.00 71.94 76 ALA A O 1
ATOM 596 N N . ASP A 1 77 ? -12.197 5.929 29.123 1.00 76.81 77 ASP A N 1
ATOM 597 C CA . ASP A 1 77 ? -13.085 5.809 27.957 1.00 76.81 77 ASP A CA 1
ATOM 598 C C . ASP A 1 77 ? -13.100 7.057 27.068 1.00 76.81 77 ASP A C 1
ATOM 600 O O . ASP A 1 77 ? -13.138 6.963 25.839 1.00 76.81 77 ASP A O 1
ATOM 604 N N . ALA A 1 78 ? -13.063 8.248 27.671 1.00 71.44 78 ALA A N 1
ATOM 605 C CA . ALA A 1 78 ? -13.043 9.502 26.924 1.00 71.44 78 ALA A CA 1
ATOM 606 C C . ALA A 1 78 ? -11.736 9.645 26.135 1.00 71.44 78 ALA A C 1
ATOM 608 O O . ALA A 1 78 ? -11.748 10.043 24.969 1.00 71.44 78 ALA A O 1
ATOM 609 N N . VAL A 1 79 ? -10.614 9.261 26.746 1.00 68.31 79 VAL A N 1
ATOM 610 C CA . VAL A 1 79 ? -9.307 9.302 26.086 1.00 68.31 79 VAL A CA 1
ATOM 611 C C . VAL A 1 79 ? -9.208 8.220 25.006 1.00 68.31 79 VAL A C 1
ATOM 613 O O . VAL A 1 79 ? -8.753 8.522 23.906 1.00 68.31 79 VAL A O 1
ATOM 616 N N . ALA A 1 80 ? -9.724 7.009 25.241 1.00 72.81 80 ALA A N 1
ATOM 617 C CA . ALA A 1 80 ? -9.776 5.954 24.225 1.00 72.81 80 ALA A CA 1
ATOM 618 C C . ALA A 1 80 ? -10.536 6.399 22.959 1.00 72.81 80 ALA A C 1
ATOM 620 O O . ALA A 1 80 ? -10.074 6.158 21.842 1.00 72.81 80 ALA A O 1
ATOM 621 N N . LYS A 1 81 ? -11.651 7.128 23.114 1.00 73.75 81 LYS A N 1
ATOM 622 C CA . LYS A 1 81 ? -12.397 7.718 21.986 1.00 73.75 81 LYS A CA 1
ATOM 623 C C . LYS A 1 81 ? -11.586 8.770 21.226 1.00 73.75 81 LYS A C 1
ATOM 625 O O . LYS A 1 81 ? -11.618 8.796 19.996 1.00 73.75 81 LYS A O 1
ATOM 630 N N . ILE A 1 82 ? -10.8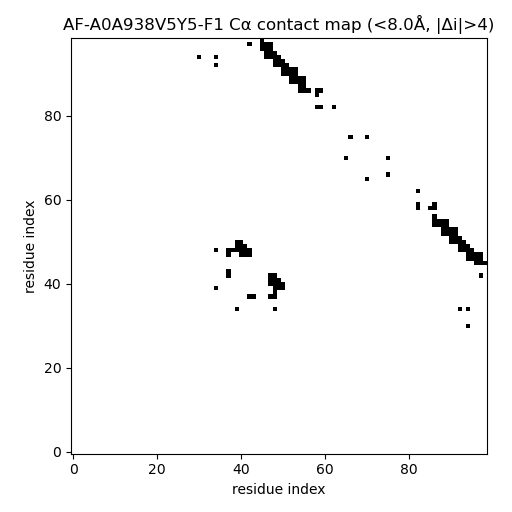42 9.623 21.933 1.00 69.75 82 ILE A N 1
ATOM 631 C CA . ILE A 1 82 ? -9.961 10.624 21.309 1.00 69.75 82 ILE A CA 1
ATOM 632 C C . ILE A 1 82 ? -8.836 9.931 20.533 1.00 69.75 82 ILE A C 1
ATOM 634 O O . ILE A 1 82 ? -8.542 10.321 19.405 1.00 69.75 82 ILE A O 1
ATOM 638 N N . VAL A 1 83 ? -8.233 8.884 21.092 1.00 69.88 83 VAL A N 1
ATOM 639 C CA . VAL A 1 83 ? -7.158 8.129 20.434 1.00 69.88 83 VAL A CA 1
ATOM 640 C C . VAL A 1 83 ? -7.669 7.411 19.196 1.00 69.88 83 VAL A C 1
ATOM 642 O O . VAL A 1 83 ? -7.044 7.520 18.145 1.00 69.88 83 VAL A O 1
ATOM 645 N N . ALA A 1 84 ? -8.823 6.749 19.275 1.00 71.62 84 ALA A N 1
ATOM 646 C CA . ALA A 1 84 ? -9.444 6.121 18.112 1.00 71.62 84 ALA A CA 1
ATOM 647 C C . ALA A 1 84 ? -9.687 7.140 16.985 1.00 71.62 84 ALA A C 1
ATOM 649 O O . ALA A 1 84 ? -9.364 6.865 15.835 1.00 71.62 84 ALA A O 1
ATOM 650 N N . LYS A 1 85 ? -10.153 8.352 17.323 1.00 68.94 85 LYS A N 1
ATOM 651 C CA . LYS A 1 85 ? -10.362 9.442 16.355 1.00 68.94 85 LYS A CA 1
ATOM 652 C C . LYS A 1 85 ? -9.065 9.946 15.704 1.00 68.94 85 LYS A C 1
ATOM 654 O O . LYS A 1 85 ? -9.106 10.427 14.577 1.00 68.94 85 LYS A O 1
ATOM 659 N N . ASN A 1 86 ? -7.935 9.867 16.406 1.00 68.31 86 ASN A N 1
ATOM 660 C CA . ASN A 1 86 ? -6.639 10.362 15.926 1.00 68.31 86 ASN A CA 1
ATOM 661 C C . ASN A 1 86 ? -5.717 9.254 15.388 1.00 68.31 86 ASN A C 1
ATOM 663 O O . ASN A 1 86 ? -4.639 9.546 14.873 1.00 68.31 86 ASN A O 1
ATOM 667 N N . THR A 1 87 ? -6.123 7.987 15.488 1.00 69.31 87 THR A N 1
ATOM 668 C CA . THR A 1 87 ? -5.363 6.865 14.937 1.00 69.31 87 THR A CA 1
ATOM 669 C C . THR A 1 87 ? -5.574 6.827 13.431 1.00 69.31 87 THR A C 1
ATOM 671 O O . THR A 1 87 ? -6.694 6.647 12.957 1.00 69.31 87 THR A O 1
ATOM 674 N N . LYS A 1 88 ? -4.493 6.983 12.665 1.00 73.19 88 LYS A N 1
ATOM 675 C CA . LYS A 1 88 ? -4.545 6.820 11.213 1.00 73.19 88 LYS A CA 1
ATOM 676 C C . LYS A 1 88 ? -4.535 5.332 10.874 1.00 73.19 88 LYS A C 1
ATOM 678 O O . LYS A 1 88 ? -3.633 4.598 11.283 1.00 73.19 88 LYS A O 1
ATOM 683 N N . VAL A 1 89 ? -5.542 4.906 10.120 1.00 73.12 89 VAL A N 1
ATOM 684 C CA . VAL A 1 89 ? -5.549 3.607 9.447 1.00 73.12 89 VAL A CA 1
ATOM 685 C C . VAL A 1 89 ? -5.03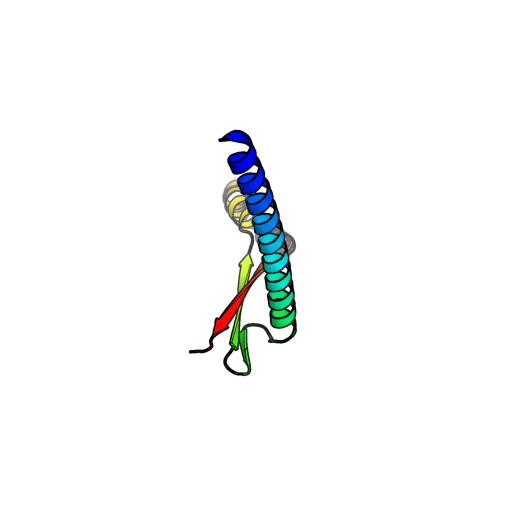3 3.848 8.036 1.00 73.12 89 VAL A C 1
ATOM 687 O O . VAL A 1 89 ? -5.601 4.648 7.298 1.00 73.12 89 VAL A O 1
ATOM 690 N N . THR A 1 90 ? -3.922 3.215 7.688 1.00 78.75 90 THR A N 1
ATOM 691 C CA . THR A 1 90 ? -3.397 3.169 6.323 1.00 78.75 90 THR A CA 1
ATOM 692 C C . THR A 1 90 ? -3.626 1.779 5.754 1.00 78.75 90 THR A C 1
ATOM 694 O O . THR A 1 90 ? -3.655 0.801 6.492 1.00 78.75 90 THR A O 1
ATOM 697 N N . GLU A 1 91 ? -3.796 1.663 4.444 1.00 81.50 91 GLU A N 1
ATOM 698 C CA . GLU A 1 91 ? -4.016 0.374 3.790 1.00 81.50 91 GLU A CA 1
ATOM 699 C C . GLU A 1 91 ? -2.794 -0.005 2.956 1.00 81.50 91 GLU A C 1
ATOM 701 O O . GLU A 1 91 ? -2.208 0.821 2.255 1.00 81.50 91 GLU A O 1
ATOM 706 N N . SER A 1 92 ? -2.381 -1.266 3.058 1.00 83.00 92 SER A N 1
ATOM 707 C CA . SER A 1 92 ? -1.388 -1.862 2.172 1.00 83.00 92 SER A CA 1
ATOM 708 C C . SER A 1 92 ? -2.100 -2.735 1.150 1.00 83.00 92 SER A C 1
ATOM 710 O O . SER A 1 92 ? -2.811 -3.675 1.508 1.00 83.00 92 SER A O 1
ATOM 712 N N . HIS A 1 93 ? -1.893 -2.421 -0.125 1.00 80.19 93 HIS A N 1
ATOM 713 C CA . HIS A 1 93 ? -2.549 -3.069 -1.254 1.00 80.19 93 HIS A CA 1
ATOM 714 C C . HIS A 1 93 ? -1.548 -3.939 -2.014 1.00 80.19 93 HIS A C 1
ATOM 716 O O . HIS A 1 93 ? -0.585 -3.439 -2.609 1.00 80.19 93 HIS A O 1
ATOM 722 N N . THR A 1 94 ? -1.791 -5.247 -2.023 1.00 83.25 94 THR A N 1
ATOM 723 C CA . THR A 1 94 ? -0.971 -6.232 -2.738 1.00 83.25 94 THR A CA 1
ATOM 724 C C . THR A 1 94 ? -1.803 -6.912 -3.814 1.00 83.25 94 THR A C 1
ATOM 726 O O . THR A 1 94 ? -2.905 -7.374 -3.537 1.00 83.25 94 THR A O 1
ATOM 729 N N . ILE A 1 95 ? -1.267 -6.993 -5.032 1.00 82.38 95 ILE A N 1
ATOM 730 C CA . ILE A 1 95 ? -1.883 -7.720 -6.144 1.00 82.38 95 ILE A CA 1
ATOM 731 C C . ILE A 1 95 ? -0.993 -8.911 -6.476 1.00 82.38 95 ILE A C 1
ATOM 733 O O . ILE A 1 95 ? 0.206 -8.734 -6.691 1.00 82.38 95 ILE A O 1
ATOM 737 N N . LYS A 1 96 ? -1.570 -10.113 -6.489 1.00 83.25 96 LYS A N 1
ATOM 738 C CA . LYS A 1 96 ? -0.880 -11.357 -6.851 1.00 83.25 96 LYS A CA 1
ATOM 739 C C . LYS A 1 96 ? -1.761 -12.230 -7.745 1.00 83.25 96 LYS A C 1
ATOM 741 O O . LYS A 1 96 ? -2.965 -11.995 -7.835 1.00 83.25 96 LYS A O 1
ATOM 746 N N . ALA A 1 97 ? -1.172 -13.236 -8.385 1.00 81.62 97 ALA A N 1
ATOM 747 C CA . ALA A 1 97 ? -1.953 -14.296 -9.018 1.00 81.62 97 ALA A CA 1
ATOM 748 C C . ALA A 1 97 ? -2.795 -15.023 -7.952 1.00 81.62 97 ALA A C 1
ATOM 750 O O . ALA A 1 97 ? -2.337 -15.211 -6.821 1.00 81.62 97 ALA A O 1
ATOM 751 N N . ALA A 1 98 ? -4.036 -15.357 -8.295 1.00 74.88 98 ALA A N 1
ATOM 752 C CA . ALA A 1 98 ? -4.871 -16.229 -7.485 1.00 74.88 98 ALA A CA 1
ATOM 753 C C . ALA A 1 98 ? -4.331 -17.662 -7.599 1.00 74.88 98 ALA A C 1
ATOM 755 O O . ALA A 1 98 ? -3.990 -18.094 -8.701 1.00 74.88 98 ALA A O 1
ATOM 756 N N . ASP A 1 99 ? -4.213 -18.331 -6.453 1.00 65.38 99 ASP A N 1
ATOM 757 C CA . ASP A 1 99 ? -3.784 -19.729 -6.350 1.00 65.38 99 ASP A CA 1
ATOM 758 C C . ASP A 1 99 ? -4.847 -20.688 -6.921 1.00 65.38 99 ASP A C 1
ATOM 760 O O . ASP A 1 99 ? -6.058 -20.379 -6.781 1.00 65.38 99 ASP A O 1
#

Radius of gyration: 24.5 Å; Cα contacts (8 Å, |Δi|>4): 74; chains: 1; bounding box: 54×30×63 Å

Mean predicted aligned error: 12.52 Å